Protein AF-A0A7W7B2D6-F1 (afdb_monomer_lite)

InterPro domains:
  IPR032710 NTF2-like domain superfamily [SSF54427] (4-45)

Radius of gyration: 13.52 Å; chains: 1; bounding box: 29×22×35 Å

Secondary structure (DSSP, 8-state):
-EEEEEEEE-TTS-EEEEEEEEEEEEETTEEEEEEEEE-HHHHHHHHTT--

Organism: NCBI:txid333708

Sequence (51 aa):
MQQHTLYGTRQDGERLTLPACMVCRVENGKITRLDEYFDSARVAEFRKFAI

pLDDT: mean 87.4, std 9.7, range [54.0, 98.0]

Structure (mmCIF, N/CA/C/O backbone):
data_AF-A0A7W7B2D6-F1
#
_entry.id   AF-A0A7W7B2D6-F1
#
loop_
_atom_site.group_PDB
_atom_site.id
_atom_site.type_symbol
_atom_site.label_atom_id
_atom_site.label_alt_id
_atom_site.label_comp_id
_atom_site.label_asym_id
_atom_site.label_entity_id
_atom_site.label_seq_id
_atom_site.pdbx_PDB_ins_code
_atom_site.Cartn_x
_atom_site.Cartn_y
_atom_site.Cartn_z
_atom_site.occupancy
_atom_site.B_iso_or_equiv
_atom_site.auth_seq_id
_atom_site.auth_comp_id
_atom_site.auth_asym_id
_atom_site.auth_atom_id
_atom_site.pdbx_PDB_model_num
ATOM 1 N N . MET A 1 1 ? -11.072 9.262 5.379 1.00 73.62 1 MET A N 1
ATOM 2 C CA . MET A 1 1 ? -10.167 8.938 4.259 1.00 73.62 1 MET A CA 1
ATOM 3 C C . MET A 1 1 ? -9.033 9.941 4.302 1.00 73.62 1 MET A C 1
ATOM 5 O O . MET A 1 1 ? -9.330 11.123 4.427 1.00 73.62 1 MET A O 1
ATOM 9 N N . GLN A 1 2 ? -7.783 9.489 4.278 1.00 87.25 2 GLN A N 1
ATOM 10 C CA . GLN A 1 2 ? -6.612 10.369 4.240 1.00 87.25 2 GLN A CA 1
ATOM 11 C C . GLN A 1 2 ? -5.792 10.057 2.985 1.00 87.25 2 GLN A C 1
ATOM 13 O O . GLN A 1 2 ? -5.672 8.891 2.608 1.00 87.25 2 GLN A O 1
ATOM 18 N N . GLN A 1 3 ? -5.274 11.091 2.322 1.00 88.81 3 GLN A N 1
ATOM 19 C CA . GLN A 1 3 ? -4.442 10.947 1.128 1.00 88.81 3 GLN A CA 1
ATOM 20 C C . GLN A 1 3 ? -2.982 11.156 1.511 1.00 88.81 3 GLN A C 1
ATOM 22 O O . GLN A 1 3 ? -2.636 12.153 2.143 1.00 88.81 3 GLN A O 1
ATOM 27 N N . HIS A 1 4 ? -2.137 10.213 1.121 1.00 91.06 4 HIS A N 1
ATOM 28 C CA . HIS A 1 4 ? -0.716 10.214 1.425 1.00 91.06 4 HIS A CA 1
ATOM 29 C C . HIS A 1 4 ? 0.084 9.797 0.194 1.00 91.06 4 HIS A C 1
ATOM 31 O O . HIS A 1 4 ? -0.447 9.214 -0.751 1.00 91.06 4 HIS A O 1
ATOM 37 N N . THR A 1 5 ? 1.383 10.074 0.220 1.00 91.62 5 THR A N 1
ATOM 38 C CA . THR A 1 5 ? 2.324 9.548 -0.767 1.00 91.62 5 THR A CA 1
ATOM 39 C C . THR A 1 5 ? 3.229 8.544 -0.075 1.00 91.62 5 THR A C 1
ATOM 41 O O . THR A 1 5 ? 3.922 8.892 0.880 1.00 91.62 5 THR A O 1
ATOM 44 N N . LEU A 1 6 ? 3.223 7.305 -0.560 1.00 90.25 6 LEU A N 1
ATOM 45 C CA . LEU A 1 6 ? 4.162 6.275 -0.148 1.00 90.25 6 LEU A CA 1
ATOM 46 C C . LEU A 1 6 ? 5.475 6.471 -0.901 1.00 90.25 6 LEU A C 1
ATOM 48 O O . LEU A 1 6 ? 5.485 6.547 -2.131 1.00 90.25 6 LEU A O 1
ATOM 52 N N . TYR A 1 7 ? 6.574 6.496 -0.153 1.00 92.25 7 TYR A N 1
ATOM 53 C CA . TYR A 1 7 ? 7.924 6.474 -0.698 1.00 92.25 7 TYR A CA 1
ATOM 54 C C . TYR A 1 7 ? 8.609 5.176 -0.299 1.00 92.25 7 TYR A C 1
ATOM 56 O O . TYR A 1 7 ? 8.549 4.764 0.859 1.00 92.25 7 TYR A O 1
ATOM 64 N N . GLY A 1 8 ? 9.280 4.545 -1.253 1.00 89.50 8 GLY A N 1
ATOM 65 C CA . GLY A 1 8 ? 10.012 3.309 -1.025 1.00 89.50 8 GLY A CA 1
ATOM 66 C C . GLY A 1 8 ? 11.294 3.247 -1.838 1.00 89.50 8 GLY A C 1
ATOM 67 O O . GLY A 1 8 ? 11.528 4.052 -2.740 1.00 89.50 8 GLY A O 1
ATOM 68 N N . THR A 1 9 ? 12.118 2.260 -1.520 1.00 89.94 9 THR A N 1
ATOM 69 C CA . THR A 1 9 ? 13.253 1.864 -2.351 1.00 89.94 9 THR A CA 1
ATOM 70 C C . THR A 1 9 ? 13.082 0.390 -2.671 1.00 89.94 9 THR A C 1
ATOM 72 O O . THR A 1 9 ? 12.860 -0.418 -1.768 1.00 89.94 9 THR A O 1
ATOM 75 N N . ARG A 1 10 ? 13.138 0.048 -3.953 1.00 84.69 10 ARG A N 1
ATOM 76 C CA . ARG A 1 10 ? 13.084 -1.331 -4.434 1.00 84.69 10 ARG A CA 1
ATOM 77 C C . ARG A 1 10 ? 14.383 -2.073 -4.143 1.00 84.69 10 ARG A C 1
ATOM 79 O O . ARG A 1 10 ? 15.400 -1.468 -3.814 1.00 84.69 10 ARG A O 1
ATOM 86 N N . GLN A 1 11 ? 14.348 -3.396 -4.291 1.00 84.62 11 GLN A N 1
ATOM 87 C CA . GLN A 1 11 ? 15.520 -4.250 -4.073 1.00 84.62 11 GLN A CA 1
ATOM 88 C C . GLN A 1 11 ? 16.677 -3.950 -5.039 1.00 84.62 11 GLN A C 1
ATOM 90 O O . GLN A 1 11 ? 17.833 -4.100 -4.664 1.00 84.62 11 GLN A O 1
ATOM 95 N N . ASP A 1 12 ? 16.379 -3.474 -6.247 1.00 86.31 12 ASP A N 1
ATOM 96 C CA . ASP A 1 12 ? 17.362 -3.018 -7.239 1.00 86.31 12 ASP A CA 1
ATOM 97 C C . ASP A 1 12 ? 17.838 -1.569 -7.018 1.00 86.31 12 ASP A C 1
ATOM 99 O O . ASP A 1 12 ? 18.612 -1.036 -7.811 1.00 86.31 12 ASP A O 1
ATOM 103 N N . GLY A 1 13 ? 17.394 -0.924 -5.936 1.00 87.69 13 GLY A N 1
ATOM 104 C CA . GLY A 1 13 ? 17.767 0.440 -5.574 1.00 87.69 13 GLY A CA 1
ATOM 105 C C . GLY A 1 13 ? 16.904 1.532 -6.211 1.00 87.69 13 GLY A C 1
ATOM 106 O O . GLY A 1 13 ? 17.094 2.706 -5.882 1.00 87.69 13 GLY A O 1
ATOM 107 N N . GLU A 1 14 ? 15.938 1.195 -7.072 1.00 86.94 14 GLU A N 1
ATOM 108 C CA . GLU A 1 14 ? 15.066 2.195 -7.695 1.00 86.94 14 GLU A CA 1
ATOM 109 C C . GLU A 1 14 ? 14.128 2.841 -6.656 1.00 86.94 14 GLU A C 1
ATOM 111 O O . GLU A 1 14 ? 13.561 2.173 -5.784 1.00 86.94 14 GLU A O 1
ATOM 116 N N . ARG A 1 15 ? 13.950 4.166 -6.735 1.00 89.25 15 ARG A N 1
ATOM 117 C CA . ARG A 1 15 ? 13.027 4.904 -5.862 1.00 89.25 15 ARG A CA 1
ATOM 118 C C . ARG A 1 15 ? 11.591 4.755 -6.352 1.00 89.25 15 ARG A C 1
ATOM 120 O O . ARG A 1 15 ? 11.297 4.968 -7.522 1.00 89.25 15 ARG A O 1
ATOM 127 N N . LEU A 1 16 ? 10.690 4.457 -5.425 1.00 86.31 16 LEU A N 1
ATOM 128 C CA . LEU A 1 16 ? 9.259 4.328 -5.661 1.00 86.31 16 LEU A CA 1
ATOM 129 C C . LEU A 1 16 ? 8.511 5.494 -5.018 1.00 86.31 16 LEU A C 1
ATOM 131 O O . LEU A 1 16 ? 8.743 5.803 -3.850 1.00 86.31 16 LEU A O 1
ATOM 135 N N . THR A 1 17 ? 7.557 6.054 -5.759 1.00 90.12 17 THR A N 1
ATOM 136 C CA . THR A 1 17 ? 6.590 7.035 -5.260 1.00 90.12 17 THR A CA 1
ATOM 137 C C . THR A 1 17 ? 5.193 6.610 -5.701 1.00 90.12 17 THR A C 1
ATOM 139 O O . THR A 1 17 ? 4.914 6.574 -6.900 1.00 90.12 17 THR A O 1
ATOM 142 N N . LEU A 1 18 ? 4.312 6.288 -4.751 1.00 90.19 18 LEU A N 1
ATOM 143 C CA . LEU A 1 18 ? 2.937 5.861 -5.025 1.00 90.19 18 LEU A CA 1
ATOM 144 C C . LEU A 1 18 ? 1.929 6.720 -4.253 1.00 90.19 18 LEU A C 1
ATOM 146 O O . LEU A 1 18 ? 1.982 6.757 -3.023 1.00 90.19 18 LEU A O 1
ATOM 150 N N . PRO A 1 19 ? 0.978 7.378 -4.939 1.00 90.81 19 PRO A N 1
ATOM 151 C CA . PRO A 1 19 ? -0.183 7.952 -4.276 1.00 90.81 19 PRO A CA 1
ATOM 152 C C . PRO A 1 19 ? -0.990 6.850 -3.583 1.00 90.81 19 PRO A C 1
ATOM 154 O O . PRO A 1 19 ? -1.257 5.800 -4.175 1.00 90.81 19 PRO A O 1
ATOM 157 N N . ALA A 1 20 ? -1.379 7.103 -2.339 1.00 92.12 20 ALA A N 1
ATOM 158 C CA . ALA A 1 20 ? -2.105 6.173 -1.498 1.00 92.12 20 ALA A CA 1
ATOM 159 C C . ALA A 1 20 ? -3.294 6.864 -0.832 1.00 92.12 20 ALA A C 1
ATOM 161 O O . ALA A 1 20 ? -3.212 7.995 -0.348 1.00 92.12 20 ALA A O 1
ATOM 162 N N . CYS A 1 21 ? -4.403 6.146 -0.757 1.00 94.31 21 CYS A N 1
ATOM 163 C CA . CYS A 1 21 ? -5.494 6.470 0.137 1.00 94.31 21 CYS A CA 1
ATOM 164 C C . CYS A 1 21 ? -5.474 5.499 1.316 1.00 94.31 21 CYS A C 1
ATOM 166 O O . CYS A 1 21 ? -5.590 4.289 1.125 1.00 94.31 21 CYS A O 1
ATOM 168 N N . MET A 1 22 ? -5.428 6.039 2.530 1.00 92.62 22 MET A N 1
ATOM 169 C CA . MET A 1 22 ? -5.493 5.262 3.763 1.00 92.62 22 MET A CA 1
ATOM 170 C C . MET A 1 22 ? -6.886 5.362 4.390 1.00 92.62 22 MET A C 1
ATOM 172 O O . MET A 1 22 ? -7.456 6.453 4.563 1.00 92.62 22 MET A O 1
ATOM 176 N N . VAL A 1 23 ? -7.428 4.205 4.762 1.00 94.88 23 VAL A N 1
ATOM 177 C CA . VAL A 1 23 ? -8.664 4.071 5.532 1.00 94.88 23 VAL A CA 1
ATOM 178 C C . VAL A 1 23 ? -8.355 3.283 6.799 1.00 94.88 23 VAL A C 1
ATOM 180 O O . VAL A 1 23 ? -7.972 2.120 6.742 1.00 94.88 23 VAL A O 1
ATOM 183 N N . CYS A 1 24 ? -8.528 3.926 7.954 1.00 96.19 24 CYS A N 1
ATOM 184 C CA . CYS A 1 24 ? -8.278 3.309 9.253 1.00 96.19 24 CYS A CA 1
ATOM 185 C C . CYS A 1 24 ? -9.595 3.041 9.978 1.00 96.19 24 CYS A C 1
A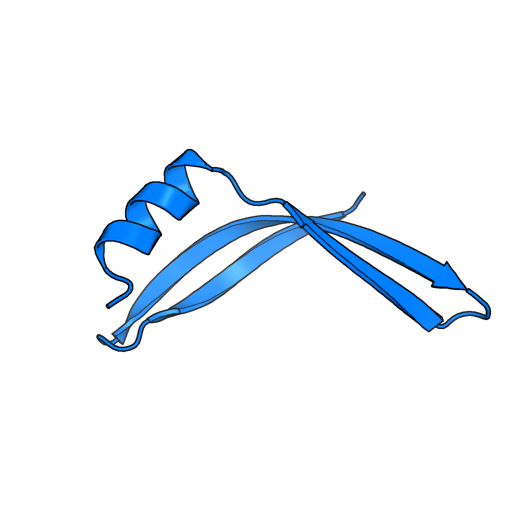TOM 187 O O . CYS A 1 24 ? -10.436 3.937 10.091 1.00 96.19 24 CYS A O 1
ATOM 189 N N . ARG A 1 25 ? -9.736 1.845 10.549 1.00 97.31 25 ARG A N 1
ATOM 190 C CA . ARG A 1 25 ? -10.721 1.573 11.598 1.00 97.31 25 ARG A CA 1
ATOM 191 C C . ARG A 1 25 ? -10.055 1.802 12.945 1.00 97.31 25 ARG A C 1
ATOM 193 O O . ARG A 1 25 ? -8.995 1.237 13.209 1.00 97.31 25 ARG A O 1
ATOM 200 N N . VAL A 1 26 ? -10.674 2.634 13.774 1.00 96.75 26 VAL A N 1
ATOM 201 C CA . VAL A 1 26 ? -10.178 2.959 15.112 1.00 96.75 26 VAL A CA 1
ATOM 202 C C . VAL A 1 26 ? -11.185 2.471 16.140 1.00 96.75 26 VAL A C 1
ATOM 204 O O . VAL A 1 26 ? -12.356 2.836 16.080 1.00 96.75 26 VAL A O 1
ATOM 207 N N . GLU A 1 27 ? -10.723 1.668 17.092 1.00 98.00 27 GLU A N 1
ATOM 208 C CA . GLU A 1 27 ? -11.509 1.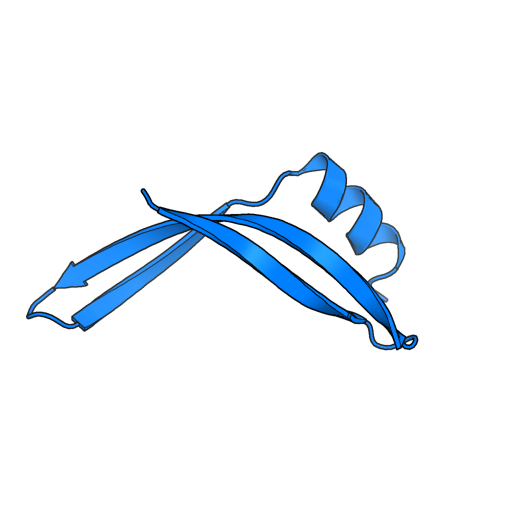193 18.231 1.00 98.00 27 GLU A CA 1
ATOM 209 C C . GLU A 1 27 ? -10.699 1.436 19.506 1.00 98.00 27 GLU A C 1
ATOM 211 O O . GLU A 1 27 ? -9.496 1.175 19.552 1.00 98.00 27 GLU A O 1
ATOM 216 N N . ASN A 1 28 ? -11.337 1.990 20.540 1.00 97.50 28 ASN A N 1
ATOM 217 C CA . ASN A 1 28 ? -10.684 2.336 21.811 1.00 97.50 28 ASN A CA 1
ATOM 218 C C . ASN A 1 28 ? -9.406 3.184 21.637 1.00 97.50 28 ASN A C 1
ATOM 220 O O . ASN A 1 28 ? -8.394 2.962 22.301 1.00 97.50 28 ASN A O 1
ATOM 224 N N . GLY A 1 29 ? -9.440 4.134 20.695 1.00 97.19 29 GLY A N 1
ATOM 225 C CA . GLY A 1 29 ? -8.321 5.034 20.403 1.00 97.19 29 GLY A CA 1
ATOM 226 C C . GLY A 1 29 ? -7.128 4.380 19.696 1.00 97.19 29 GLY A C 1
ATOM 227 O O . GLY A 1 29 ? -6.105 5.037 19.522 1.00 97.19 29 GLY A O 1
ATOM 228 N N . LYS A 1 30 ? -7.232 3.113 19.274 1.00 97.31 30 LYS A N 1
ATOM 229 C CA . LYS A 1 30 ? -6.181 2.396 18.541 1.00 97.31 30 LYS A CA 1
ATOM 230 C C . LYS A 1 30 ? -6.661 1.995 17.153 1.00 97.31 30 LYS A C 1
ATOM 232 O O . LYS A 1 30 ? -7.825 1.652 16.971 1.00 97.31 30 LYS A O 1
ATOM 237 N N . ILE A 1 31 ? -5.757 2.018 16.177 1.00 97.19 31 ILE A N 1
ATOM 238 C CA . ILE A 1 31 ? -6.041 1.498 14.837 1.00 97.19 31 ILE A CA 1
ATOM 239 C C . ILE A 1 31 ? -6.143 -0.026 14.940 1.00 97.19 31 ILE A C 1
ATOM 241 O O . ILE A 1 31 ? -5.176 -0.684 15.313 1.00 97.19 31 ILE A O 1
ATOM 245 N N . THR A 1 32 ? -7.310 -0.578 14.623 1.00 97.94 32 THR A N 1
ATOM 246 C CA . THR A 1 32 ? -7.550 -2.029 14.595 1.00 97.94 32 THR A CA 1
ATOM 247 C C . THR A 1 32 ? -7.552 -2.594 13.182 1.00 97.94 32 THR A C 1
ATOM 249 O O . THR A 1 32 ? -7.412 -3.800 12.999 1.00 97.94 32 THR A O 1
ATOM 252 N N . ARG A 1 33 ? -7.669 -1.728 12.170 1.00 96.75 33 ARG A N 1
ATOM 253 C CA . ARG A 1 33 ? -7.516 -2.082 10.758 1.00 96.75 33 ARG A CA 1
ATOM 254 C C . ARG A 1 33 ? -6.982 -0.898 9.968 1.00 96.75 33 ARG A C 1
ATOM 256 O O . ARG A 1 33 ? -7.418 0.231 10.191 1.00 96.75 33 ARG A O 1
ATOM 263 N N . LEU A 1 34 ? -6.088 -1.183 9.032 1.00 95.19 34 LEU A N 1
ATOM 264 C CA . LEU A 1 34 ? -5.576 -0.239 8.053 1.00 95.19 34 LEU A CA 1
ATOM 265 C C . LEU A 1 34 ? -5.752 -0.855 6.663 1.00 95.19 34 LEU A C 1
ATOM 267 O O . LEU A 1 34 ? -5.189 -1.911 6.389 1.00 95.19 34 LEU A O 1
ATOM 271 N N . ASP A 1 35 ? -6.540 -0.201 5.815 1.00 94.31 35 ASP A N 1
ATOM 272 C CA . ASP A 1 35 ? -6.653 -0.524 4.396 1.00 94.31 35 ASP A CA 1
ATOM 273 C C . ASP A 1 35 ? -5.955 0.576 3.587 1.00 94.31 35 ASP A C 1
ATOM 275 O O . ASP A 1 35 ? -6.230 1.769 3.764 1.00 94.31 35 ASP A O 1
ATOM 279 N N . GLU A 1 36 ? -5.058 0.171 2.691 1.00 91.38 36 GLU A N 1
ATOM 280 C CA . GLU A 1 36 ? -4.318 1.068 1.805 1.00 91.38 36 GLU A CA 1
ATOM 281 C C . GLU A 1 36 ? -4.711 0.803 0.355 1.00 91.38 36 GLU A C 1
ATOM 283 O O . GLU A 1 36 ? -4.621 -0.319 -0.148 1.00 91.38 36 GLU A O 1
ATOM 288 N N . TYR A 1 37 ? -5.155 1.858 -0.318 1.00 91.69 37 TYR A N 1
ATOM 289 C CA . TYR A 1 37 ? -5.566 1.818 -1.712 1.00 91.69 37 TYR A CA 1
ATOM 290 C C . TYR A 1 37 ? -4.557 2.585 -2.550 1.00 91.69 37 TYR A C 1
ATOM 292 O O . TYR A 1 37 ? -4.348 3.782 -2.348 1.00 91.69 37 TYR A O 1
ATOM 300 N N . 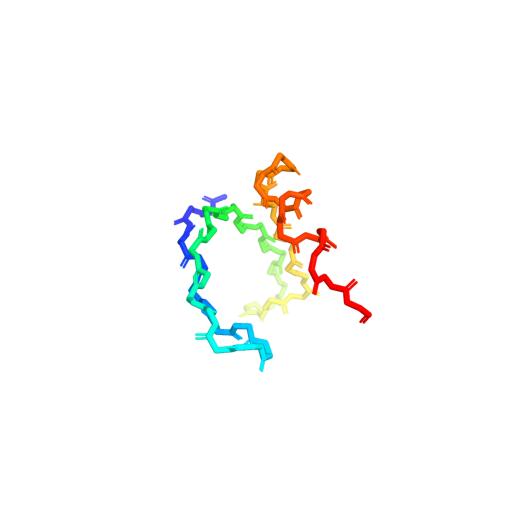PHE A 1 38 ? -3.969 1.892 -3.514 1.00 90.94 38 PHE A N 1
ATOM 301 C CA . PHE A 1 38 ? -3.034 2.451 -4.479 1.00 90.94 38 PHE A CA 1
ATOM 302 C C . PHE A 1 38 ? -3.667 2.471 -5.870 1.00 90.94 38 PHE A C 1
ATOM 304 O O . PHE A 1 38 ? -4.580 1.695 -6.164 1.00 90.94 38 PHE A O 1
ATOM 311 N N . ASP A 1 39 ? -3.144 3.321 -6.751 1.00 87.50 39 ASP A N 1
ATOM 312 C CA . ASP A 1 39 ? -3.485 3.266 -8.171 1.00 87.50 39 ASP A CA 1
ATOM 313 C C . ASP A 1 39 ? -3.044 1.916 -8.760 1.00 87.50 39 ASP A C 1
ATOM 315 O O . ASP A 1 39 ? -1.852 1.614 -8.865 1.00 87.50 39 ASP A O 1
ATOM 319 N N . SER A 1 40 ? -4.026 1.106 -9.159 1.00 83.75 40 SER A N 1
ATOM 320 C CA . SER A 1 40 ? -3.810 -0.229 -9.717 1.00 83.75 40 SER A CA 1
ATOM 321 C C . SER A 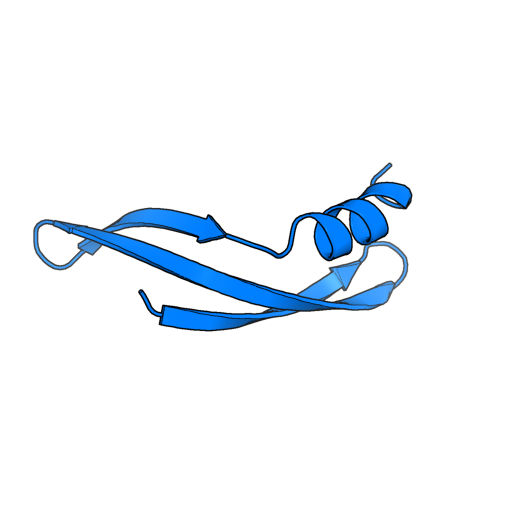1 40 ? -2.902 -0.245 -10.951 1.00 83.75 40 SER A C 1
ATOM 323 O O . SER A 1 40 ? -2.125 -1.187 -11.099 1.00 83.75 40 SER A O 1
ATOM 325 N N . ALA A 1 41 ? -2.924 0.794 -11.794 1.00 84.31 41 ALA A N 1
ATOM 326 C CA . ALA A 1 41 ? -2.045 0.881 -12.957 1.00 84.31 41 ALA A CA 1
ATOM 327 C C . ALA A 1 41 ? -0.591 1.101 -12.518 1.00 84.31 41 ALA A C 1
ATOM 329 O O . ALA A 1 41 ? 0.320 0.429 -12.996 1.00 84.31 41 ALA A O 1
ATOM 330 N N . ARG A 1 42 ? -0.369 1.979 -11.532 1.00 80.81 42 ARG A N 1
ATOM 331 C CA . ARG A 1 42 ? 0.964 2.237 -10.961 1.00 80.81 42 ARG A CA 1
ATOM 332 C C . ARG A 1 42 ? 1.512 1.024 -10.214 1.00 80.81 42 ARG A C 1
ATOM 334 O O . ARG A 1 42 ? 2.700 0.724 -10.313 1.00 80.81 42 ARG A O 1
ATOM 341 N N . VAL A 1 43 ? 0.646 0.300 -9.508 1.00 84.00 43 VAL A N 1
ATOM 342 C CA . VAL A 1 43 ? 1.007 -0.967 -8.860 1.00 84.00 43 VAL A CA 1
ATOM 343 C C . VAL A 1 43 ? 1.331 -2.046 -9.892 1.00 84.00 43 VAL A C 1
ATOM 345 O O . VAL A 1 43 ? 2.267 -2.811 -9.680 1.00 84.00 43 VAL A O 1
ATOM 348 N N . ALA A 1 44 ? 0.599 -2.125 -11.005 1.00 81.88 44 ALA A N 1
ATOM 349 C CA . ALA A 1 44 ? 0.887 -3.085 -12.068 1.00 81.88 44 ALA A CA 1
ATOM 350 C C . ALA A 1 44 ? 2.264 -2.837 -12.700 1.00 81.88 44 ALA A C 1
ATOM 352 O O . ALA A 1 44 ? 3.030 -3.785 -12.856 1.00 81.88 44 ALA A O 1
ATOM 353 N N . GLU A 1 45 ? 2.616 -1.577 -12.980 1.00 78.00 45 GLU A N 1
ATOM 354 C CA . GLU A 1 45 ? 3.964 -1.216 -13.440 1.00 78.00 45 GLU A CA 1
ATOM 355 C C . GLU A 1 45 ? 5.041 -1.617 -12.426 1.00 78.00 45 GLU A C 1
ATOM 357 O O . GLU A 1 45 ? 6.052 -2.197 -12.806 1.00 78.00 45 GLU A O 1
ATOM 362 N N . PHE A 1 46 ? 4.799 -1.399 -11.130 1.00 72.06 46 PHE A N 1
ATOM 363 C CA . PHE A 1 46 ? 5.710 -1.841 -10.073 1.00 72.06 46 PHE A CA 1
ATOM 364 C C . PHE A 1 46 ? 5.870 -3.372 -10.024 1.00 72.06 46 PHE A C 1
ATOM 366 O O . PHE A 1 46 ? 6.983 -3.882 -9.904 1.00 72.06 46 PHE A O 1
ATOM 373 N N . ARG A 1 47 ? 4.770 -4.125 -10.148 1.00 73.44 47 ARG A N 1
ATOM 374 C CA . ARG A 1 47 ? 4.772 -5.596 -10.064 1.00 73.44 47 ARG A CA 1
ATOM 375 C C . ARG A 1 47 ? 5.515 -6.285 -11.202 1.00 73.44 47 ARG A C 1
ATOM 377 O O . ARG A 1 47 ? 5.935 -7.417 -11.003 1.00 73.44 47 ARG A O 1
ATOM 384 N N . LYS A 1 48 ? 5.731 -5.628 -12.348 1.00 70.44 48 LYS A N 1
ATOM 385 C CA . LYS A 1 48 ? 6.573 -6.173 -13.435 1.00 70.44 48 LYS A CA 1
ATOM 386 C C . LYS A 1 48 ? 7.990 -6.526 -12.971 1.00 70.44 48 LYS A C 1
ATOM 388 O O . LYS A 1 48 ? 8.664 -7.306 -13.633 1.00 70.44 48 LYS A O 1
ATOM 393 N N . PHE A 1 49 ? 8.419 -5.956 -11.849 1.00 65.81 49 PHE A N 1
ATOM 394 C CA . PHE A 1 49 ? 9.756 -6.112 -11.293 1.00 65.81 49 PHE A CA 1
ATOM 395 C C . PHE A 1 49 ? 9.773 -6.795 -9.919 1.00 65.81 49 PHE A C 1
ATOM 397 O O . PHE A 1 49 ? 10.831 -6.899 -9.302 1.00 65.81 49 PHE A O 1
ATOM 404 N N . ALA A 1 50 ? 8.616 -7.236 -9.420 1.00 60.72 50 ALA A N 1
ATOM 405 C CA . ALA A 1 50 ? 8.543 -8.062 -8.223 1.00 60.72 50 ALA A CA 1
ATOM 406 C C . ALA A 1 50 ? 8.812 -9.516 -8.640 1.00 60.72 50 ALA A C 1
ATOM 408 O O . ALA A 1 50 ? 7.952 -10.142 -9.258 1.00 60.72 50 ALA A O 1
ATOM 409 N N . ILE A 1 51 ? 10.028 -9.997 -8.368 1.00 54.00 51 ILE A N 1
ATOM 410 C CA . ILE A 1 51 ? 10.456 -11.390 -8.577 1.00 54.00 51 ILE A CA 1
ATOM 411 C C . ILE A 1 51 ? 9.989 -12.240 -7.395 1.00 54.00 51 ILE A C 1
ATOM 413 O O . ILE A 1 51 ? 10.153 -11.770 -6.245 1.00 54.00 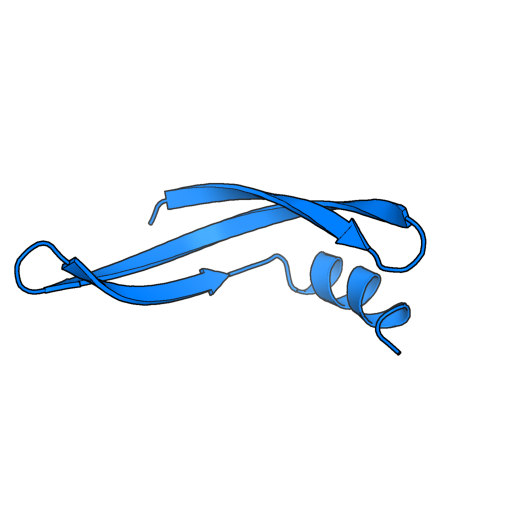51 ILE A O 1
#

Foldseek 3Di:
DDWDWDWDADPVRDIDIWIWDWDFDDDPNDTPDID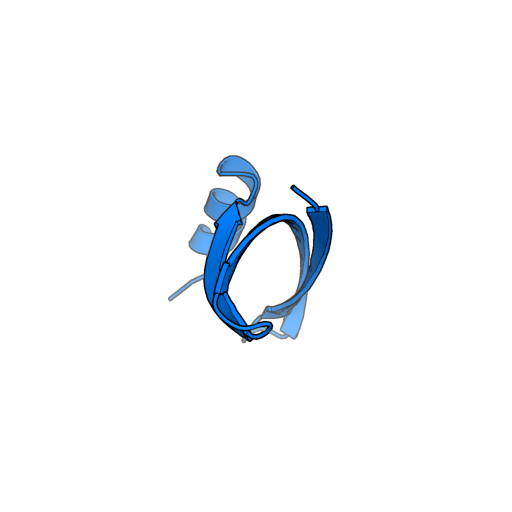IDTDPVSVVVVVVPVD